Protein 5I4C (pdb70)

B-factor: mean 38.18, std 12.57, range [22.29, 84.99]

Nearest PDB structures (foldseek):
  5i4c-assembly1_A-2  TM=1.008E+00  e=3.300E-28  Escherichia coli K-12
  6eo3-assembly1_A  TM=9.761E-01  e=3.786E-23  Salmonella enterica subsp. enterica serovar Typhimurium
  6zii-assembly1_B  TM=9.649E-01  e=2.734E-23  Salmonella enterica subsp. enterica serovar Typhimurium
  5vxn-assembly1_A  TM=9.658E-01  e=7.747E-23  Escherichia coli K-12
  6eo2-assembly1_A  TM=9.611E-01  e=2.848E-22  Salmonella enterica subsp. enterica serovar Typhimurium

Radius of gyration: 13.22 Å; Cα contacts (8 Å, |Δi|>4): 230; chains: 1; bounding box: 35×35×28 Å

Secondary structure (DSSP, 8-state):
--EEEEEE-S-HHHHHHHHHHHTT-TTEEEEEEESSHHHHHHHGGGS--SEEEEES----TTT-SHHHHHHHHHHHSTT-EEEEEESS--HHHHHHHHTTT-SEEEEGGGHHHHHHHHHHHHHTT--B---

Foldseek 3Di:
DAAEEEEEAQDVVLVVLLVVLCVVPPRYHHFYYYQAVVVVVVCVVVTPHQEYEYEQDGHYPPQHGQPSNLVVCCVPVVRHAYEYAACDPPVVSCVSVVVSVHAEYDHSVCCSPCVVVQVVCVVVVHGYYPD

Sequence (131 aa):
NNMNVIIADDHPIVLFGIRKSLEQIEWVNVVGEFEDSTALINNLPKLDDAHVLITDLSMPGDKYGDGITLIKYIKRHFPSLSIIVLTMNNNPAILSAVLDLDIEGIVLKQGAPTDLPKALAALQKGKKFTPE

GO terms:
  GO:0044011 single-species biofilm formation on inanimate substrate (P, IMP)
  GO:0031346 positive regulation of cell projection organization (P, IMP)
  GO:0046677 response to antibiotic (P, IMP)
  GO:0042802 identi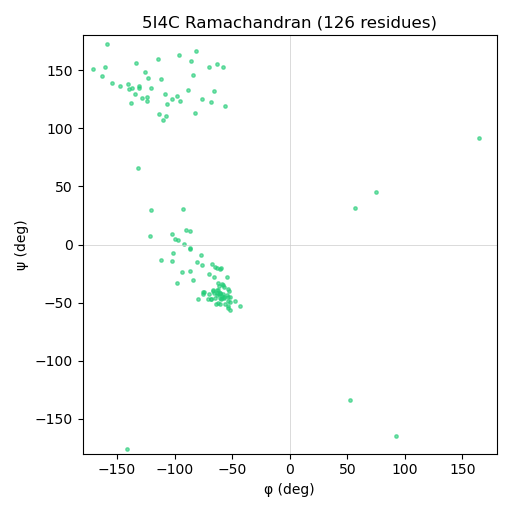cal protein binding (F, IPI)
  GO:0005515 protein binding (F, IPI)
  GO:0005829 cytosol (C, IDA)
  GO:0001216 DNA-binding transcription activator activity (F, IDA)
  GO:0001217 DNA-binding transcription repressor activity (F, IDA)
  GO:0006351 DNA-templated transcription (P, IEP)
  GO:0006351 DNA-templated transcription (P, IDA)
  GO:0006351 DNA-templated transcription (P, EXP)
  GO:0045892 negative regulation of DNA-templated transcription (P, IMP)
  GO:0045893 positive regulation of DNA-templated transcription (P, IMP)
  GO:0043470 regulation of carbohydrate catabolic process (P, IDA)
  GO:0045893 positive regulation of DNA-templated transcription (P, IDA)
  GO:1990451 cellular stress response to acidic pH (P, IDA)
  GO:1901913 regulation of capsule organization (P, IDA)
  GO:0006355 regulation of DNA-templated transcription (P, IDA)

InterPro domains:
  IPR000792 Transcription regulator LuxR, C-terminal [PF00196] (150-202)
  IPR000792 Transcription regulator LuxR, C-terminal [PR00038] (151-165)
  IPR000792 Transcription regulator LuxR, C-terminal [PR00038] (165-181)
  IPR000792 Transcription regulator LuxR, C-terminal [PR00038] (181-193)
  IPR000792 Transcription regulator LuxR, C-terminal [PS00622] (165-192)
  IPR000792 Transcription regulator LuxR, C-terminal [PS50043] (144-209)
  IPR000792 Transcription regulator LuxR, C-terminal [SM00421] (148-205)
  IPR000792 Transcription regulator LuxR, C-terminal [cd06170] (151-204)
  IPR001789 Signal transduction response regulator, receiver domain [PF00072] (6-120)
  IPR001789 Signal transduction response regulator, receiver domain [PS50110] (5-124)
  IPR001789 Signal transduction response regulator, receiver domain [SM00448] (4-120)
  IPR011006 CheY-like superfamily [SSF52172] (3-135)
  IPR016032 Signal transduction response regulator, C-terminal effector [SSF46894] (146-207)
  IPR030864 Transcriptional regulatory protein RcsB [MF_00981] (1-214)
  IPR030864 Transcriptional regulatory protein RcsB [NF008098] (1-216)
  IPR036388 Winged helix-like DNA-binding domain superfamily [G3DSA:1.10.10.10] (148-207)
  IPR039420 Transcriptional regulatory protein WalR-like [PTHR43214] (3-204)
  IPR058245 NreC/VraR/RcsB-like, phosphoacceptor receiver domain [cd17535] (6-122)

Solvent-accessible surface area: 6812 Å² total; per-residue (Å²): 147,84,15,29,0,0,0,0,0,47,101,84,138,22,4,103,23,2,70,93,16,1,105,154,25,159,50,7,65,47,50,12,63,24,81,48,0,33,39,0,9,77,42,8,93,150,48,118,20,88,3,0,0,0,9,27,82,4,74,14,154,145,38,16,65,15,65,84,0,0,122,56,0,49,176,80,42,96,108,14,26,0,0,1,2,12,124,74,64,56,113,72,84,28,59,46,1,70,115,48,88,1,40,1,0,1,58,16,130,24,1,62,93,37,0,35,120,0,0,40,13,22,75,149,71,132,112,48,82,24,208

Structure (mmCIF, N/CA/C/O backbone):
data_5I4C
#
_entry.id   5I4C
#
_cell.length_a   61.197
_cell.length_b   61.197
_cell.length_c   65.226
_cell.angle_alpha   90.00
_cell.angle_beta   90.00
_cell.angle_gamma   120.00
#
_symmetry.space_group_name_H-M   'P 32 2 1'
#
loop_
_entity.id
_entity.type
_entity.pdbx_description
1 polymer 'Transcriptional regulatory protein RcsB'
2 water water
#
loop_
_atom_site.group_PDB
_atom_site.id
_atom_site.type_symbol
_atom_site.label_atom_id
_atom_site.label_alt_id
_atom_site.label_comp_id
_atom_site.label_asym_id
_atom_site.label_entity_id
_atom_site.label_seq_id
_atom_site.pdbx_PDB_ins_code
_atom_site.Cartn_x
_atom_site.Cartn_y
_atom_site.Cartn_z
_atom_site.occupancy
_atom_site.B_iso_or_equiv
_atom_site.auth_seq_id
_atom_site.auth_comp_id
_atom_site.auth_asym_id
_atom_site.auth_atom_id
_atom_site.pdbx_PDB_model_num
ATOM 1 N N . ASN A 1 2 ? 2.129 12.300 23.567 1.00 65.61 2 ASN A N 1
ATOM 2 C CA . ASN A 1 2 ? 2.740 11.672 22.363 1.00 63.45 2 ASN A CA 1
ATOM 3 C C . ASN A 1 2 ? 2.564 12.543 21.081 1.00 61.22 2 ASN A C 1
ATOM 4 O O . ASN A 1 2 ? 3.535 12.846 20.398 1.00 58.84 2 ASN A O 1
ATOM 9 N N . ASN A 1 3 ? 1.329 12.922 20.758 1.00 56.44 3 ASN A N 1
ATOM 10 C CA . ASN A 1 3 ? 1.061 13.788 19.620 1.00 53.51 3 ASN A CA 1
ATOM 11 C C . ASN A 1 3 ? 1.635 15.203 19.777 1.00 47.02 3 ASN A C 1
ATOM 12 O O . ASN A 1 3 ? 1.455 15.852 20.801 1.00 47.21 3 ASN A O 1
ATOM 17 N N . MET A 1 4 ? 2.314 15.684 18.748 1.00 41.62 4 MET A N 1
ATOM 18 C CA . MET A 1 4 ? 2.864 17.015 18.776 1.00 37.91 4 MET A CA 1
ATOM 19 C C . MET A 1 4 ? 2.366 17.844 17.583 1.00 35.86 4 MET A C 1
ATOM 20 O O . MET A 1 4 ? 2.564 17.475 16.426 1.00 34.40 4 MET A O 1
ATOM 25 N N . ASN A 1 5 ? 1.744 18.997 17.876 1.00 33.54 5 ASN A N 1
ATOM 26 C CA . ASN A 1 5 ? 1.257 19.892 16.843 1.00 32.80 5 ASN A CA 1
ATOM 27 C C . ASN A 1 5 ? 2.288 20.949 16.664 1.00 29.71 5 ASN A C 1
ATOM 28 O O . ASN A 1 5 ? 2.728 21.575 17.677 1.00 28.48 5 ASN A O 1
ATOM 33 N N . VAL A 1 6 ? 2.690 21.143 15.414 1.00 27.94 6 VAL A N 1
ATOM 34 C CA . VAL A 1 6 ? 3.768 22.096 15.073 1.00 25.93 6 VAL A CA 1
ATOM 35 C C . VAL A 1 6 ? 3.300 23.087 14.035 1.00 24.29 6 VAL A C 1
ATOM 36 O O . VAL A 1 6 ? 2.454 22.791 13.198 1.00 25.59 6 VAL A O 1
ATOM 40 N N . ILE A 1 7 ? 3.837 24.311 14.108 1.00 24.39 7 ILE A N 1
ATOM 41 C CA . ILE A 1 7 ? 3.649 25.339 13.076 1.00 25.38 7 ILE A CA 1
ATOM 42 C C . ILE A 1 7 ? 5.005 25.513 12.436 1.00 26.08 7 ILE A C 1
ATOM 43 O O . ILE A 1 7 ? 6.025 25.467 13.148 1.00 24.62 7 ILE A O 1
ATOM 48 N N . ILE A 1 8 ? 5.035 25.724 11.140 1.00 25.62 8 ILE A N 1
ATOM 49 C CA . ILE A 1 8 ? 6.289 25.920 10.463 1.00 27.50 8 ILE A CA 1
ATOM 50 C C . ILE A 1 8 ? 6.249 27.280 9.798 1.00 26.61 8 ILE A C 1
ATOM 51 O O . ILE A 1 8 ? 5.228 27.650 9.170 1.00 25.23 8 ILE A O 1
ATOM 56 N N . ALA A 1 9 ? 7.330 28.041 9.939 1.00 24.60 9 ALA A N 1
ATOM 57 C CA . ALA A 1 9 ? 7.337 29.388 9.419 1.00 25.64 9 ALA A CA 1
ATOM 58 C C . ALA A 1 9 ? 8.653 29.705 8.735 1.00 25.81 9 ALA A C 1
ATOM 59 O O . ALA A 1 9 ? 9.742 29.515 9.308 1.00 24.92 9 ALA A O 1
ATOM 61 N N . ASP A 1 10 ? 8.545 30.072 7.460 1.00 25.79 10 ASP A N 1
ATOM 62 C CA . ASP A 1 10 ? 9.715 30.426 6.632 1.00 28.36 10 ASP A CA 1
ATOM 63 C C . ASP A 1 10 ? 9.217 31.171 5.434 1.00 27.56 10 ASP A C 1
ATOM 64 O O . ASP A 1 10 ? 8.156 30.826 4.906 1.00 26.35 10 ASP A O 1
ATOM 69 N N . ASP A 1 11 ? 9.970 32.132 4.957 1.00 29.37 11 ASP A N 1
ATOM 70 C CA . ASP A 1 11 ? 9.444 32.872 3.784 1.00 32.74 11 ASP A CA 1
ATOM 71 C C . ASP A 1 11 ? 9.796 32.203 2.457 1.00 32.49 11 ASP A C 1
ATOM 72 O O . ASP A 1 11 ? 9.615 32.818 1.440 1.00 34.57 11 ASP A O 1
ATOM 77 N N . HIS A 1 12 ? 10.308 30.959 2.474 1.00 30.26 12 HIS A N 1
ATOM 78 C CA . HIS A 1 12 ? 10.622 30.246 1.246 1.00 31.63 12 HIS A CA 1
ATOM 79 C C . HIS A 1 12 ? 9.686 29.056 1.116 1.00 27.30 12 HIS A C 1
ATOM 80 O O . HIS A 1 12 ? 9.769 28.148 1.934 1.00 25.46 12 HIS A O 1
ATOM 87 N N . PRO A 1 13 ? 8.774 29.067 0.123 1.00 25.83 13 PRO A N 1
ATOM 88 C CA . PRO A 1 13 ? 7.800 27.995 0.017 1.00 26.54 13 PRO A CA 1
ATOM 89 C C . PRO A 1 13 ? 8.471 26.632 -0.104 1.00 26.79 13 PRO A C 1
ATOM 90 O O . PRO A 1 13 ? 7.999 25.691 0.471 1.00 26.61 13 PRO A O 1
ATOM 94 N N . ILE A 1 14 ? 9.603 26.518 -0.806 1.00 27.05 14 ILE A N 1
ATOM 95 C CA . ILE A 1 14 ? 10.244 25.200 -0.888 1.00 26.41 14 ILE A CA 1
ATOM 96 C C . ILE A 1 14 ? 10.777 24.681 0.446 1.00 24.99 14 ILE A C 1
ATOM 97 O O . ILE A 1 14 ? 10.920 23.494 0.579 1.00 24.08 14 ILE A O 1
ATOM 102 N N . VAL A 1 15 ? 11.153 25.556 1.369 1.00 23.91 15 VAL A N 1
ATOM 103 C CA . VAL A 1 15 ? 11.545 25.127 2.701 1.00 24.48 15 VAL A CA 1
ATOM 104 C C . VAL A 1 15 ? 10.354 24.498 3.420 1.00 24.60 15 VAL A C 1
ATOM 105 O O . VAL A 1 15 ? 10.456 23.397 4.024 1.00 23.60 15 VAL A O 1
ATOM 109 N N . LEU A 1 16 ? 9.221 25.173 3.334 1.00 25.31 16 LEU A N 1
ATOM 110 C CA . LEU A 1 16 ? 7.999 24.650 3.942 1.00 26.33 16 LEU A CA 1
ATOM 111 C C . LEU A 1 16 ? 7.579 23.294 3.334 1.00 26.48 16 LEU A C 1
ATOM 112 O O . LEU A 1 16 ? 7.195 22.393 4.064 1.00 25.75 16 LEU A O 1
ATOM 117 N N . PHE A 1 17 ? 7.667 23.166 2.020 1.00 24.23 17 PHE A N 1
ATOM 118 C CA . PHE A 1 17 ? 7.383 21.906 1.324 1.00 24.08 17 PHE A CA 1
ATOM 119 C C . PHE A 1 17 ? 8.247 20.770 1.854 1.00 24.50 17 PHE A C 1
ATOM 120 O O . PHE A 1 17 ? 7.720 19.691 2.178 1.00 24.52 17 PHE A O 1
ATOM 128 N N . GLY A 1 18 ? 9.573 20.981 1.913 1.00 24.57 18 GLY A N 1
ATOM 129 C CA . GLY A 1 18 ? 10.529 19.923 2.355 1.00 25.81 18 GLY A CA 1
ATOM 130 C C . GLY A 1 18 ? 10.241 1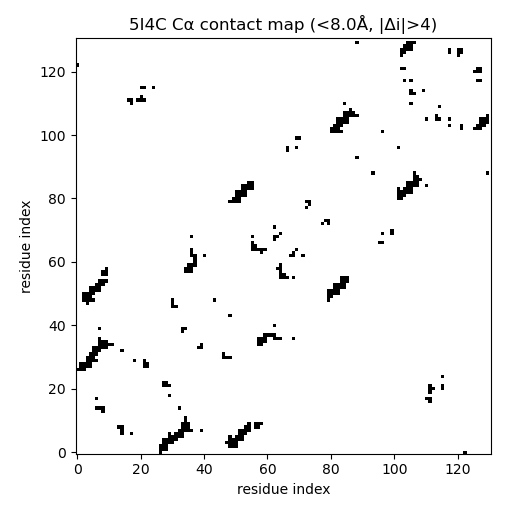9.482 3.778 1.00 24.94 18 GLY A C 1
ATOM 131 O O . GLY A 1 18 ? 10.168 18.300 4.072 1.00 25.72 18 GLY A O 1
ATOM 132 N N . ILE A 1 19 ? 10.039 20.475 4.651 1.00 23.91 19 ILE A N 1
ATOM 133 C CA . ILE A 1 19 ? 9.694 20.219 6.024 1.00 25.51 19 ILE A CA 1
ATOM 134 C C . ILE A 1 19 ? 8.373 19.431 6.129 1.00 26.53 19 ILE A C 1
ATOM 135 O O . ILE A 1 19 ? 8.308 18.427 6.824 1.00 27.26 19 ILE A O 1
ATOM 140 N N . ARG A 1 20 ? 7.350 19.842 5.402 1.00 27.30 20 ARG A N 1
ATOM 141 C CA . ARG A 1 20 ? 6.059 19.107 5.463 1.00 30.70 20 ARG A CA 1
ATOM 142 C C . ARG A 1 20 ? 6.231 17.629 4.993 1.00 30.35 20 ARG A C 1
ATOM 143 O O . ARG A 1 20 ? 5.679 16.721 5.625 1.00 30.28 20 ARG A O 1
ATOM 151 N N . LYS A 1 21 ? 7.001 17.406 3.927 1.00 29.44 21 LYS A N 1
ATOM 152 C CA . LYS A 1 21 ? 7.257 16.105 3.397 1.00 32.90 21 LYS A CA 1
ATOM 153 C C . LYS A 1 21 ? 7.980 15.239 4.409 1.00 32.46 21 LYS A C 1
ATOM 154 O O . LYS A 1 21 ? 7.651 14.089 4.603 1.00 34.92 21 LYS A O 1
ATOM 160 N N . SER A 1 22 ? 8.904 15.811 5.137 1.00 29.99 22 SER A N 1
ATOM 161 C CA . SER A 1 22 ? 9.622 15.068 6.130 1.00 32.03 22 SER A CA 1
ATOM 162 C C . SER A 1 22 ? 8.697 14.729 7.333 1.00 32.58 22 SER A C 1
ATOM 163 O O . SER A 1 22 ? 8.642 13.581 7.837 1.00 32.67 22 SER A O 1
ATOM 166 N N . LEU A 1 23 ? 7.970 15.713 7.799 1.00 29.43 23 LEU A N 1
ATOM 167 C CA . LEU A 1 23 ? 7.131 15.516 8.958 1.00 30.56 23 LEU A CA 1
ATOM 168 C C . LEU A 1 23 ? 5.916 14.611 8.693 1.00 33.51 23 LEU A C 1
ATOM 169 O O . LEU A 1 23 ? 5.403 13.929 9.607 1.00 31.41 23 LEU A O 1
ATOM 174 N N . GLU A 1 24 ? 5.495 14.570 7.436 1.00 35.76 24 GLU A N 1
ATOM 175 C CA . GLU A 1 24 ? 4.433 13.619 7.032 1.00 40.23 24 GLU A CA 1
ATOM 176 C C . GLU A 1 24 ? 4.878 12.189 7.205 1.00 38.92 24 GLU A C 1
ATOM 177 O O . GLU A 1 24 ? 4.028 11.332 7.230 1.00 40.75 24 GLU A O 1
ATOM 183 N N . GLN A 1 25 ? 6.173 11.915 7.269 1.00 40.82 25 GLN A N 1
ATOM 184 C CA . GLN A 1 25 ? 6.642 10.575 7.625 1.00 44.45 25 GLN A CA 1
A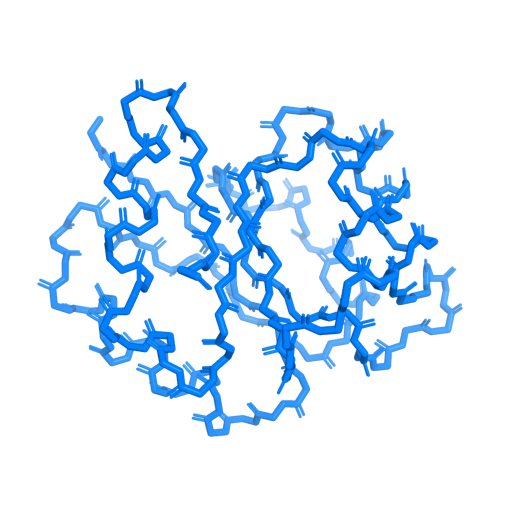TOM 185 C C . GLN A 1 25 ? 6.565 10.237 9.142 1.00 43.09 25 GLN A C 1
ATOM 186 O O . GLN A 1 25 ? 6.695 9.100 9.509 1.00 42.88 25 GLN A O 1
ATOM 192 N N . ILE A 1 26 ? 6.265 11.199 10.010 1.00 41.75 26 ILE A N 1
ATOM 193 C CA . ILE A 1 26 ? 6.275 11.010 11.453 1.00 41.58 26 ILE A CA 1
ATOM 194 C C . ILE A 1 26 ? 4.874 11.044 11.974 1.00 42.55 26 ILE A C 1
ATOM 195 O O . ILE A 1 26 ? 4.221 12.087 11.997 1.00 38.21 26 ILE A O 1
ATOM 200 N N . GLU A 1 27 ? 4.414 9.856 12.350 1.00 44.00 27 GLU A N 1
ATOM 201 C CA . GLU A 1 27 ? 3.039 9.596 12.759 1.00 47.60 27 GLU A CA 1
ATOM 202 C C . GLU A 1 27 ? 2.624 10.572 13.857 1.00 44.38 27 GLU A C 1
ATOM 203 O O . GLU A 1 27 ? 1.549 11.094 13.802 1.00 45.05 27 GLU A O 1
ATOM 209 N N . TRP A 1 28 ? 3.488 10.874 14.804 1.00 41.48 28 TRP A N 1
ATOM 210 C CA . TRP A 1 28 ? 3.052 11.584 15.991 1.00 41.98 28 TRP A CA 1
ATOM 211 C C . TRP A 1 28 ? 3.183 13.109 15.862 1.00 38.30 28 TRP A C 1
ATOM 212 O O . TRP A 1 28 ? 2.849 13.816 16.789 1.00 38.91 28 TRP A O 1
ATOM 223 N N . VAL A 1 29 ? 3.643 13.582 14.721 1.00 36.21 29 VAL A N 1
ATOM 224 C CA . VAL A 1 29 ? 3.799 15.026 14.442 1.00 35.98 29 VAL A CA 1
ATOM 225 C C . VAL A 1 29 ? 2.744 15.437 13.455 1.00 34.77 29 VAL A C 1
ATOM 226 O O . VAL A 1 29 ? 2.637 14.828 12.419 1.00 35.94 29 VAL A O 1
ATOM 230 N N . ASN A 1 30 ? 2.009 16.506 13.777 1.00 34.31 30 ASN A N 1
ATOM 231 C CA . ASN A 1 30 ? 1.010 17.093 12.904 1.00 35.39 30 ASN A CA 1
ATOM 232 C C . ASN A 1 30 ? 1.355 18.542 12.708 1.00 31.72 30 ASN A C 1
ATOM 233 O O . ASN A 1 30 ? 1.534 19.290 13.683 1.00 30.60 30 ASN A O 1
ATOM 238 N N . VAL A 1 31 ? 1.446 18.921 11.449 1.00 30.78 31 VAL A N 1
ATOM 239 C CA . VAL A 1 31 ? 1.584 20.297 11.033 1.00 30.75 31 VAL A CA 1
ATOM 240 C C . VAL A 1 31 ? 0.218 20.931 11.020 1.00 30.41 31 VAL A C 1
ATOM 241 O O . VAL A 1 31 ? -0.621 20.551 10.214 1.00 32.04 31 VAL A O 1
ATOM 245 N N . VAL A 1 32 ? 0.013 21.885 11.922 1.00 29.52 32 VAL A N 1
ATOM 246 C CA . VAL A 1 32 ? -1.230 22.600 12.099 1.00 30.79 32 VAL A CA 1
ATOM 247 C C . VAL A 1 32 ? -1.173 24.001 11.440 1.00 31.47 32 VAL A C 1
ATOM 248 O O . VAL A 1 32 ? -2.198 24.689 11.348 1.00 32.43 32 VAL A O 1
ATOM 252 N N . GLY A 1 33 ? -0.017 24.439 10.957 1.00 29.86 33 GLY A N 1
ATOM 253 C CA . GLY A 1 33 ? 0.028 25.717 10.236 1.00 27.72 33 GLY A CA 1
ATOM 254 C C . GLY A 1 33 ? 1.340 25.963 9.580 1.00 26.66 33 GLY A C 1
ATOM 255 O O . GLY A 1 33 ? 2.374 25.465 10.061 1.00 24.63 33 GLY A O 1
ATOM 256 N N . GLU A 1 34 ? 1.289 26.712 8.481 1.00 25.72 34 GLU A N 1
ATOM 257 C CA . GLU A 1 34 ? 2.469 27.189 7.812 1.00 28.59 34 GLU A CA 1
ATOM 258 C C . GLU A 1 34 ? 2.311 28.684 7.545 1.00 27.27 34 GLU A C 1
ATOM 259 O O . GLU A 1 34 ? 1.282 29.067 6.985 1.00 27.62 34 GLU A O 1
ATOM 265 N N . PHE A 1 35 ? 3.349 29.465 7.817 1.00 24.54 35 PHE A N 1
ATOM 266 C CA . PHE A 1 35 ? 3.368 30.885 7.566 1.00 26.21 35 PHE A CA 1
ATOM 267 C C . PHE A 1 35 ? 4.639 31.358 6.889 1.00 27.85 35 PHE A C 1
ATOM 268 O O . PHE A 1 35 ? 5.679 30.698 6.982 1.00 28.26 35 PHE A O 1
ATOM 276 N N . GLU A 1 36 ? 4.548 32.488 6.211 1.00 27.36 36 GLU A N 1
ATOM 277 C CA . GLU A 1 36 ? 5.655 33.142 5.549 1.00 29.35 36 GLU A CA 1
ATOM 278 C C . GLU A 1 36 ? 5.941 34.547 6.006 1.00 28.79 36 GLU A C 1
ATOM 279 O O . GLU A 1 36 ? 6.731 35.261 5.374 1.00 28.97 36 GLU A O 1
ATOM 285 N N . ASP A 1 37 ? 5.262 34.995 7.058 1.00 27.92 37 ASP A N 1
ATOM 286 C CA . ASP A 1 37 ? 5.300 36.389 7.504 1.00 28.55 37 ASP A CA 1
ATOM 287 C C . ASP A 1 37 ? 4.974 36.302 8.975 1.00 27.36 37 ASP A C 1
ATOM 288 O O . ASP A 1 37 ? 4.093 35.533 9.356 1.00 27.41 37 ASP A O 1
ATOM 293 N N . SER A 1 38 ? 5.650 37.064 9.815 1.00 25.30 38 SER A N 1
ATOM 294 C CA . SER A 1 38 ? 5.389 36.916 11.232 1.00 26.23 38 SER A CA 1
ATOM 295 C C . SER A 1 38 ? 4.073 37.577 11.654 1.00 26.60 38 SER A C 1
ATOM 296 O O . SER A 1 38 ? 3.568 37.274 12.730 1.00 25.26 38 SER A O 1
ATOM 299 N N . THR A 1 39 ? 3.492 38.489 10.841 1.00 26.39 39 THR A N 1
ATOM 300 C CA . THR A 1 39 ? 2.206 39.025 11.196 1.00 28.87 39 THR A CA 1
ATOM 301 C C . THR A 1 39 ? 1.084 37.981 11.099 1.00 28.35 39 THR A C 1
ATOM 302 O O . THR A 1 39 ? 0.224 37.877 11.979 1.00 26.95 39 THR A O 1
ATOM 306 N N . ALA A 1 40 ? 1.078 37.252 9.991 1.00 28.40 40 ALA A N 1
ATOM 307 C CA . ALA A 1 40 ? 0.185 36.140 9.800 1.00 27.18 40 ALA A CA 1
ATOM 308 C C . ALA A 1 40 ? 0.397 35.088 10.881 1.00 26.36 40 ALA A C 1
ATOM 309 O O . ALA A 1 40 ? -0.551 34.606 11.471 1.00 26.99 40 ALA A O 1
ATOM 311 N N . LEU A 1 41 ? 1.636 34.751 11.169 1.00 25.16 41 LEU A N 1
ATOM 312 C CA . LEU A 1 41 ? 1.939 33.867 12.267 1.00 24.57 41 LEU A CA 1
ATOM 313 C C . LEU A 1 41 ? 1.316 34.255 13.625 1.00 25.39 41 LEU A C 1
ATOM 314 O O . LEU A 1 41 ? 0.609 33.446 14.276 1.00 24.17 41 LEU A O 1
ATOM 319 N N . ILE A 1 42 ? 1.622 35.459 14.048 1.00 25.32 42 ILE A N 1
ATOM 320 C CA . ILE A 1 42 ? 1.223 35.957 15.345 1.00 27.18 42 ILE A CA 1
ATOM 321 C C . ILE A 1 42 ? -0.282 36.118 15.396 1.00 28.07 42 ILE A C 1
ATOM 322 O O . ILE A 1 42 ? -0.891 35.792 16.397 1.00 26.40 42 ILE A O 1
ATOM 327 N N . ASN A 1 43 ? -0.878 36.576 14.298 1.00 29.22 43 ASN A N 1
ATOM 328 C CA . ASN A 1 43 ? -2.331 36.707 14.223 1.00 32.02 43 ASN A CA 1
ATOM 329 C C . ASN A 1 43 ? -3.080 35.434 14.367 1.00 30.29 43 ASN A C 1
ATOM 330 O O . ASN A 1 43 ? -4.133 35.434 14.967 1.00 30.28 43 ASN A O 1
ATOM 335 N N . ASN A 1 44 ? -2.533 34.347 13.852 1.00 28.29 44 ASN A N 1
ATOM 336 C CA . ASN A 1 44 ? -3.245 33.077 13.867 1.00 28.45 44 ASN A CA 1
ATOM 337 C C . ASN A 1 44 ? -2.776 32.111 14.936 1.00 28.73 44 ASN A C 1
ATOM 338 O O . ASN A 1 44 ? -3.495 31.211 15.260 1.00 29.14 44 ASN A O 1
ATOM 343 N N . LEU A 1 45 ? -1.633 32.348 15.536 1.00 27.96 45 LEU A N 1
ATOM 344 C CA . LEU A 1 45 ? -1.146 31.536 16.652 1.00 30.31 45 LEU A CA 1
ATOM 345 C C . LEU A 1 45 ? -2.194 31.168 17.724 1.00 30.41 45 LEU A C 1
ATOM 346 O O . LEU A 1 45 ? -2.324 30.013 18.040 1.00 32.02 45 LEU A O 1
ATOM 351 N N . PRO A 1 46 ? -2.916 32.138 18.278 1.00 30.81 46 PRO A N 1
ATOM 352 C CA . PRO A 1 46 ? -3.901 31.767 19.318 1.00 32.08 46 PRO A CA 1
ATOM 353 C C . PRO A 1 46 ? -4.965 30.788 18.822 1.00 32.00 46 PRO A C 1
ATOM 354 O O . PRO A 1 46 ? -5.597 30.083 19.630 1.00 31.31 46 PRO A O 1
ATOM 358 N N . LYS A 1 47 ? -5.157 30.715 17.503 1.00 32.56 47 LYS A N 1
ATOM 359 C CA . LYS A 1 47 ? -6.252 29.898 16.911 1.00 33.15 47 LYS A CA 1
ATOM 360 C C . LYS A 1 47 ? -5.913 28.399 16.645 1.00 35.04 47 LYS A C 1
ATOM 361 O O . LYS A 1 47 ? -6.766 27.607 16.199 1.00 35.71 47 LYS A O 1
ATOM 367 N N . LEU A 1 48 ? -4.674 28.024 16.887 1.00 33.57 48 LEU A N 1
ATOM 368 C CA . LEU A 1 48 ? -4.132 26.724 16.461 1.00 33.66 48 LEU A CA 1
ATOM 369 C C . LEU A 1 48 ? -3.579 26.161 17.760 1.00 35.27 48 LEU A C 1
ATOM 370 O O . LEU A 1 48 ? -2.933 26.883 18.495 1.00 39.28 48 LEU A O 1
ATOM 375 N N A ASP A 1 49 ? -3.794 24.907 18.052 0.50 35.94 49 ASP A N 1
ATOM 376 N N B ASP A 1 49 ? -3.846 24.898 18.043 0.50 36.75 49 ASP A N 1
ATOM 377 C CA A ASP A 1 49 ? -3.384 24.383 19.356 0.50 35.42 49 ASP A CA 1
ATOM 378 C CA B ASP A 1 49 ? -3.340 24.222 19.254 0.50 36.62 49 ASP A CA 1
ATOM 379 C C A ASP A 1 49 ? -1.929 23.823 19.229 0.50 33.68 49 ASP A C 1
ATOM 380 C C B ASP A 1 49 ? -1.923 23.774 18.923 0.50 34.39 49 ASP A C 1
ATOM 381 O O A ASP A 1 49 ? -1.678 22.651 19.473 0.50 34.42 49 ASP A O 1
ATOM 382 O O B ASP A 1 49 ? -1.702 22.625 18.611 0.50 34.72 49 ASP A O 1
ATOM 391 N N . ALA A 1 50 ? -0.995 24.711 18.870 1.00 31.69 50 ALA A N 1
ATOM 392 C CA . ALA A 1 50 ? 0.382 24.393 18.544 1.00 32.60 50 ALA A CA 1
ATOM 393 C C . ALA A 1 50 ? 1.206 24.114 19.796 1.00 31.86 50 ALA A C 1
ATOM 394 O O . ALA A 1 50 ? 1.056 24.816 20.798 1.00 31.40 50 ALA A O 1
ATOM 396 N N . HIS A 1 51 ? 2.091 23.138 19.723 1.00 30.43 51 HIS A N 1
ATOM 397 C CA . HIS A 1 51 ? 3.055 22.849 20.805 1.00 31.73 51 HIS A CA 1
ATOM 398 C C . HIS A 1 51 ? 4.448 23.443 20.571 1.00 28.68 51 HIS A C 1
ATOM 399 O O . HIS A 1 51 ? 5.154 23.850 21.490 1.00 28.41 51 HIS A O 1
ATOM 406 N N . VAL A 1 52 ? 4.840 23.512 19.311 1.00 26.55 52 VAL A N 1
ATOM 407 C CA . VAL A 1 52 ? 6.166 23.880 18.906 1.00 26.74 52 VAL A CA 1
ATOM 408 C C . VAL A 1 52 ? 6.025 24.788 17.688 1.00 24.46 52 VAL A C 1
ATOM 409 O O . VAL A 1 52 ? 5.250 24.491 16.783 1.00 23.87 52 VAL A O 1
ATOM 413 N N . LEU A 1 53 ? 6.751 25.859 17.725 1.00 22.58 53 LEU A N 1
ATOM 414 C CA . LEU A 1 53 ? 6.966 26.686 16.550 1.00 23.23 53 LEU A CA 1
ATOM 415 C C . LEU A 1 53 ? 8.347 26.429 15.963 1.00 23.00 53 LEU A C 1
ATOM 416 O O . LEU A 1 53 ? 9.343 26.578 16.679 1.00 25.89 53 LEU A O 1
ATOM 421 N N . ILE A 1 54 ? 8.382 26.083 14.675 1.00 22.29 54 ILE A N 1
ATOM 422 C CA . ILE A 1 54 ? 9.608 25.888 13.915 1.00 22.68 54 ILE A CA 1
ATOM 423 C C . ILE A 1 54 ? 9.750 27.067 12.946 1.00 24.17 54 ILE A C 1
ATOM 424 O O . ILE A 1 54 ? 8.988 27.176 11.988 1.00 24.34 54 ILE A O 1
ATOM 429 N N . THR A 1 55 ? 10.715 27.916 13.194 1.00 23.31 55 THR A N 1
ATOM 430 C CA . THR A 1 55 ? 10.712 29.183 12.539 1.00 25.31 55 THR A CA 1
ATOM 431 C C . THR A 1 55 ? 12.101 29.676 12.075 1.00 25.13 55 THR A C 1
ATOM 432 O O . THR A 1 55 ? 13.117 29.538 12.766 1.00 25.13 55 THR A O 1
ATOM 436 N N . ASP A 1 56 ? 12.121 30.233 10.877 1.00 24.83 56 ASP A N 1
ATOM 437 C CA . ASP A 1 56 ? 13.232 31.047 10.390 1.00 28.47 56 ASP A CA 1
ATOM 438 C C . ASP A 1 56 ? 13.261 32.406 11.158 1.00 28.69 56 ASP A C 1
ATOM 439 O O . ASP A 1 56 ? 12.231 32.849 11.663 1.00 27.16 56 ASP A O 1
ATOM 444 N N . LEU A 1 57 ? 14.420 33.019 11.281 1.00 30.46 57 LEU A N 1
ATOM 445 C CA . LEU A 1 57 ? 14.526 34.327 11.924 1.00 31.28 57 LEU A CA 1
ATOM 446 C C . LEU A 1 57 ? 14.551 35.534 10.978 1.00 32.70 57 LEU A C 1
ATOM 447 O O . LEU A 1 57 ? 14.678 36.650 11.463 1.00 30.18 57 LEU A O 1
ATOM 452 N N . SER A 1 58 ? 14.400 35.321 9.667 1.00 32.45 58 SER A N 1
ATOM 453 C CA . SER A 1 58 ? 14.490 36.382 8.681 1.00 36.62 58 SER A CA 1
ATOM 454 C C . SER A 1 58 ? 13.269 36.645 7.783 1.00 39.16 58 SER A C 1
ATOM 455 O O . SER A 1 58 ? 13.423 37.169 6.672 1.00 44.86 58 SER A O 1
ATOM 458 N N . MET A 1 59 ? 12.084 36.390 8.252 1.00 35.77 59 MET A N 1
ATOM 459 C CA . MET A 1 59 ? 10.882 36.533 7.430 1.00 34.68 59 MET A CA 1
ATOM 460 C C . MET A 1 59 ? 10.374 37.919 7.458 1.00 33.89 59 MET A C 1
ATOM 461 O O . MET A 1 59 ? 10.594 38.622 8.438 1.00 29.30 59 MET A O 1
ATOM 466 N N . PRO A 1 60 ? 9.591 38.311 6.446 1.00 34.11 60 PRO A N 1
ATOM 467 C CA . PRO A 1 60 ? 8.886 39.631 6.552 1.00 33.84 60 PRO A CA 1
ATOM 468 C C . PRO A 1 60 ? 7.989 39.671 7.790 1.00 30.49 60 PRO A C 1
ATOM 469 O O . PRO A 1 60 ? 7.560 38.611 8.261 1.00 29.75 60 PRO A O 1
ATOM 473 N N . GLY A 1 61 ? 7.764 40.866 8.307 1.00 30.93 61 GLY A N 1
ATOM 474 C CA . GLY A 1 61 ? 6.875 41.104 9.443 1.00 31.55 61 GLY A CA 1
ATOM 475 C C . GLY A 1 61 ? 7.150 42.490 10.018 1.00 33.73 61 GLY A C 1
ATOM 476 O O . GLY A 1 61 ? 8.006 42.619 10.857 1.00 34.38 61 GLY A O 1
ATOM 477 N N . ASP A 1 62 ? 6.410 43.503 9.533 1.00 36.56 62 ASP A N 1
ATOM 478 C CA . ASP A 1 62 ? 6.532 44.912 9.946 1.00 39.65 62 ASP A CA 1
ATOM 479 C C . ASP A 1 62 ? 6.055 45.091 11.384 1.00 37.63 62 ASP A C 1
ATOM 480 O O . ASP A 1 62 ? 6.751 45.645 12.189 1.00 42.74 62 ASP A O 1
ATOM 485 N N . LYS A 1 63 ? 4.908 44.522 11.720 1.00 37.16 63 LYS A N 1
ATOM 486 C CA . LYS A 1 63 ? 4.294 44.689 13.022 1.00 39.58 63 LYS A CA 1
ATOM 487 C C . LYS A 1 63 ? 5.074 44.126 14.186 1.00 36.18 63 LYS A C 1
ATOM 488 O O . LYS A 1 63 ? 5.241 44.785 15.185 1.00 36.64 63 LYS A O 1
ATOM 494 N N . TYR A 1 64 ? 5.483 42.885 14.090 1.00 30.58 64 TYR A N 1
ATOM 495 C CA . TYR A 1 64 ? 6.104 42.203 15.202 1.00 31.53 64 TYR A CA 1
ATOM 496 C C . TYR A 1 64 ? 7.599 41.887 15.016 1.00 33.92 64 TYR A C 1
ATOM 497 O O . TYR A 1 64 ? 8.272 41.514 15.970 1.00 36.05 64 TYR A O 1
ATOM 506 N N . GLY A 1 65 ? 8.102 42.012 13.782 1.00 32.11 65 GLY A N 1
ATOM 507 C CA . GLY A 1 65 ? 9.496 41.868 13.506 1.00 31.44 65 GLY A CA 1
ATOM 508 C C . GLY A 1 65 ? 9.993 40.499 13.112 1.00 28.71 65 GLY A C 1
ATOM 509 O O . GLY A 1 65 ? 9.197 39.591 12.829 1.00 28.38 65 GLY A O 1
ATOM 510 N N . ASP A 1 66 ? 11.311 40.344 13.175 1.00 28.87 66 ASP A N 1
ATOM 511 C CA . ASP A 1 66 ? 12.004 39.074 12.912 1.00 30.03 66 ASP A CA 1
ATOM 512 C C . ASP A 1 66 ? 13.126 39.006 13.933 1.00 30.97 66 ASP A C 1
ATOM 513 O O . ASP A 1 66 ? 13.165 39.868 14.830 1.00 30.17 66 ASP A O 1
ATOM 518 N N . GLY A 1 67 ? 13.964 37.970 13.842 1.00 31.11 67 GLY A N 1
ATOM 519 C CA . GLY A 1 67 ? 15.050 37.732 14.712 1.00 33.45 67 GLY A CA 1
ATOM 520 C C . GLY A 1 67 ? 14.713 37.733 16.198 1.00 32.94 67 GLY A C 1
ATOM 521 O O . GLY A 1 67 ? 13.737 37.161 16.628 1.00 31.56 67 GLY A O 1
ATOM 522 N N . ILE A 1 68 ? 15.543 38.439 16.952 1.00 35.11 68 ILE A N 1
ATOM 523 C CA . ILE A 1 68 ? 15.447 38.530 18.394 1.00 37.92 68 ILE A CA 1
ATOM 524 C C . ILE A 1 68 ? 14.145 39.202 18.833 1.00 34.36 68 ILE A C 1
ATOM 525 O O . ILE A 1 68 ? 13.463 38.776 19.740 1.00 35.30 68 ILE A O 1
ATOM 530 N N . THR A 1 69 ? 13.807 40.258 18.153 1.00 33.19 69 THR A N 1
ATOM 531 C CA . THR A 1 69 ? 12.562 40.984 18.409 1.00 32.77 69 THR A CA 1
ATOM 532 C C . THR A 1 69 ? 11.349 40.105 18.340 1.00 30.58 69 THR A C 1
ATOM 533 O O . THR A 1 69 ? 10.556 40.079 19.237 1.00 29.33 69 THR A O 1
ATOM 537 N N . LEU A 1 70 ? 11.301 39.244 17.336 1.00 29.67 70 LEU A N 1
ATOM 538 C CA . LEU A 1 70 ? 10.185 38.321 17.193 1.00 26.81 70 LEU A CA 1
ATOM 539 C C . LEU A 1 70 ? 10.241 37.272 18.280 1.00 27.58 70 LEU A C 1
ATOM 540 O O . LEU A 1 70 ? 9.220 36.975 18.886 1.00 27.04 70 LEU A O 1
ATOM 545 N N . ILE A 1 71 ? 11.406 36.747 18.566 1.00 27.59 71 ILE A N 1
ATOM 546 C CA . ILE A 1 71 ? 11.480 35.791 19.677 1.00 30.47 71 ILE A CA 1
ATOM 547 C C . ILE A 1 71 ? 10.998 36.329 21.001 1.00 30.16 71 ILE A C 1
ATOM 548 O O . ILE A 1 71 ? 10.258 35.649 21.730 1.00 29.87 71 ILE A O 1
ATOM 553 N N . LYS A 1 72 ? 11.421 37.519 21.320 1.00 32.54 72 LYS A N 1
ATOM 554 C CA . LYS A 1 72 ? 10.982 38.215 22.545 1.00 32.91 72 LYS A CA 1
ATOM 555 C C . LYS A 1 72 ? 9.483 38.402 22.584 1.00 30.44 72 LYS A C 1
ATOM 556 O O . LYS A 1 72 ? 8.846 38.194 23.597 1.00 30.74 72 LYS A O 1
ATOM 562 N N . TYR A 1 73 ? 8.915 38.812 21.483 1.00 29.51 73 TYR A N 1
ATOM 563 C CA . TYR A 1 73 ? 7.468 38.883 21.350 1.00 28.76 73 TYR A CA 1
ATOM 564 C C . TYR A 1 73 ? 6.787 37.534 21.688 1.00 27.18 73 TYR A C 1
ATOM 565 O O . TYR A 1 73 ? 5.881 37.476 22.544 1.00 25.18 73 TYR A O 1
ATOM 574 N N . ILE A 1 74 ? 7.233 36.465 21.055 1.00 26.20 74 ILE A N 1
ATOM 575 C CA . ILE A 1 74 ? 6.618 35.118 21.256 1.00 26.28 74 ILE A CA 1
ATOM 576 C C . ILE A 1 74 ? 6.820 34.608 22.685 1.00 27.52 74 ILE A C 1
ATOM 577 O O . ILE A 1 74 ? 5.877 34.033 23.294 1.00 26.77 74 ILE A O 1
ATOM 582 N N . LYS A 1 75 ? 8.016 34.800 23.247 1.00 27.42 75 LYS A N 1
ATOM 583 C CA . LYS A 1 75 ? 8.253 34.339 24.613 1.00 31.20 75 LYS A CA 1
ATOM 584 C C . LYS A 1 75 ? 7.367 35.009 25.598 1.00 29.84 75 LYS A C 1
ATOM 585 O O . LYS A 1 75 ? 6.965 34.398 26.555 1.00 29.31 75 LYS A O 1
ATOM 591 N N . ARG A 1 76 ? 7.047 36.261 25.341 1.00 30.67 76 ARG A N 1
ATOM 592 C CA . ARG A 1 76 ? 6.202 37.030 26.255 1.00 32.94 76 ARG A CA 1
ATOM 593 C C . ARG A 1 76 ? 4.748 36.698 26.077 1.00 30.80 76 ARG A C 1
ATOM 594 O O . ARG A 1 76 ? 4.015 36.529 27.047 1.00 30.56 76 ARG A O 1
ATOM 602 N N . HIS A 1 77 ? 4.293 36.661 24.826 1.00 28.40 77 HIS A N 1
ATOM 603 C CA . HIS A 1 77 ? 2.860 36.468 24.567 1.00 28.71 77 HIS A CA 1
ATOM 604 C C . HIS A 1 77 ? 2.400 34.994 24.507 1.00 28.04 77 HIS A C 1
ATOM 605 O O . HIS A 1 77 ? 1.232 34.725 24.705 1.00 28.24 77 HIS A O 1
ATOM 612 N N . PHE A 1 78 ? 3.288 34.065 24.232 1.00 26.67 78 PHE A N 1
ATOM 613 C CA . PHE A 1 78 ? 3.008 32.608 24.148 1.00 27.81 78 PHE A CA 1
ATOM 614 C C . PHE A 1 78 ? 4.090 31.898 24.985 1.00 28.40 78 PHE A C 1
ATOM 615 O O . PHE A 1 78 ? 4.970 31.170 24.467 1.00 27.59 78 PHE A O 1
ATOM 623 N N . PRO A 1 79 ? 4.069 32.124 26.289 1.00 29.70 79 PRO A N 1
ATOM 624 C CA . PRO A 1 79 ? 5.268 31.671 27.048 1.00 32.19 79 PRO A CA 1
ATOM 625 C C . PRO A 1 79 ? 5.532 30.156 27.165 1.00 33.70 79 PRO A C 1
ATOM 626 O O . PRO A 1 79 ? 6.663 29.790 27.458 1.00 37.97 79 PRO A O 1
ATOM 630 N N . SER A 1 80 ? 4.577 29.286 26.908 1.00 31.63 80 SER A N 1
ATOM 631 C CA . SER A 1 80 ? 4.836 27.838 26.899 1.00 32.82 80 SER A CA 1
ATOM 632 C C . SER A 1 80 ? 5.015 27.239 25.502 1.00 30.46 80 SER A C 1
ATOM 633 O O . SER A 1 80 ? 5.161 26.043 25.372 1.00 34.54 80 SER A O 1
ATOM 636 N N . LEU A 1 81 ? 5.018 28.084 24.468 1.00 29.12 81 LEU A N 1
ATOM 637 C CA . LEU A 1 81 ? 5.245 27.611 23.099 1.00 28.69 81 LEU A CA 1
ATOM 638 C C . LEU A 1 81 ? 6.736 27.337 22.940 1.00 28.87 81 LEU A C 1
ATOM 639 O O . LEU A 1 81 ? 7.575 28.222 23.211 1.00 29.79 81 LEU A O 1
ATOM 644 N N . SER A 1 82 ? 7.054 26.124 22.524 1.00 28.67 82 SER A N 1
ATOM 645 C CA . SER A 1 82 ? 8.459 25.725 22.377 1.00 27.99 82 SER A CA 1
ATOM 646 C C . SER A 1 82 ? 8.858 26.216 21.039 1.00 26.73 82 SER A C 1
ATOM 647 O O . SER A 1 82 ? 8.049 26.282 20.133 1.00 26.13 82 SER A O 1
ATOM 650 N N . ILE A 1 83 ? 10.091 26.617 20.910 1.00 25.83 83 ILE A N 1
ATOM 651 C CA . ILE A 1 83 ? 10.546 27.192 19.670 1.00 25.17 83 ILE A CA 1
ATOM 652 C C . ILE A 1 83 ? 11.814 26.505 19.187 1.00 24.99 83 ILE A C 1
ATOM 653 O O . ILE A 1 83 ? 12.761 26.327 19.971 1.00 26.56 83 ILE A O 1
ATOM 658 N N . ILE A 1 84 ? 11.758 26.037 17.957 1.00 23.40 84 ILE A N 1
ATOM 659 C CA . ILE A 1 84 ? 12.913 25.633 17.190 1.00 24.08 84 ILE A CA 1
ATOM 660 C C . ILE A 1 84 ? 13.196 26.657 16.120 1.00 24.69 84 ILE A C 1
ATOM 661 O O . ILE A 1 84 ? 12.340 26.917 15.242 1.00 25.20 84 ILE A O 1
ATOM 666 N N . VAL A 1 85 ? 14.412 27.211 16.188 1.00 24.16 85 VAL A N 1
ATOM 667 C CA . VAL A 1 85 ? 14.914 28.135 15.183 1.00 26.13 85 VAL A CA 1
ATOM 668 C C . VAL A 1 85 ? 15.605 27.376 14.037 1.00 26.14 85 VAL A C 1
ATOM 669 O O . VAL A 1 85 ? 16.418 26.536 14.300 1.00 26.93 85 VAL A O 1
ATOM 673 N N . LEU A 1 86 ? 15.276 27.746 12.804 1.00 24.33 86 LEU A N 1
ATOM 674 C CA . LEU A 1 86 ? 15.939 27.298 11.583 1.00 26.75 86 LEU A CA 1
ATOM 675 C C . LEU A 1 86 ? 16.984 28.323 11.196 1.00 28.13 86 LEU A C 1
ATOM 676 O O . LEU A 1 86 ? 16.650 29.509 11.046 1.00 27.61 86 LEU A O 1
ATOM 681 N N . THR A 1 87 ? 18.230 27.905 11.069 1.00 28.10 87 THR A N 1
ATOM 682 C CA . THR A 1 87 ? 19.263 28.854 10.845 1.00 31.99 87 THR A CA 1
ATOM 683 C C . THR A 1 87 ? 20.036 28.562 9.564 1.00 33.22 87 THR A C 1
ATOM 684 O O . THR A 1 87 ? 20.275 27.422 9.180 1.00 30.80 87 THR A O 1
ATOM 688 N N . MET A 1 88 ? 20.417 29.611 8.882 1.00 40.05 88 MET A N 1
ATOM 689 C CA . MET A 1 88 ? 21.081 29.410 7.588 1.00 48.06 88 MET A CA 1
ATOM 690 C C . MET A 1 88 ? 22.534 29.085 7.824 1.00 49.67 88 MET A C 1
ATOM 691 O O . MET A 1 88 ? 23.205 28.642 6.918 1.00 57.79 88 MET A O 1
ATOM 696 N N . ASN A 1 89 ? 23.029 29.330 9.027 1.00 51.13 89 ASN A N 1
ATOM 697 C CA . ASN A 1 89 ? 24.374 28.944 9.326 1.00 56.72 89 ASN A CA 1
ATOM 698 C C . ASN A 1 89 ? 24.631 28.799 10.844 1.00 58.75 89 ASN A C 1
ATOM 699 O O . ASN A 1 89 ? 23.805 29.161 11.667 1.00 62.51 89 ASN A O 1
ATOM 704 N N . ASN A 1 90 ? 25.811 28.292 11.187 1.00 61.75 90 ASN A N 1
ATOM 705 C CA . ASN A 1 90 ? 26.221 28.006 12.579 1.00 60.48 90 ASN A CA 1
ATOM 706 C C . ASN A 1 90 ? 26.973 29.242 13.184 1.00 64.06 90 ASN A C 1
ATOM 707 O O . ASN A 1 90 ? 27.874 29.069 14.042 1.00 63.88 90 ASN A O 1
ATOM 712 N N . ASN A 1 91 ? 26.639 30.473 12.764 1.00 62.41 91 ASN A N 1
ATOM 713 C CA . ASN A 1 91 ? 27.432 31.638 13.217 1.00 68.14 91 ASN A CA 1
ATOM 714 C C . ASN A 1 91 ? 27.445 31.673 14.772 1.00 71.42 91 ASN A C 1
ATOM 715 O O . ASN A 1 91 ? 26.364 31.759 15.383 1.00 68.46 91 ASN A O 1
ATOM 720 N N . PRO A 1 92 ? 28.656 31.570 15.402 1.00 76.24 92 PRO A N 1
ATOM 721 C CA . PRO A 1 92 ? 28.746 31.566 16.897 1.00 78.92 92 PRO A CA 1
ATOM 722 C C . PRO A 1 92 ? 27.921 32.694 17.602 1.00 79.28 92 PRO A C 1
ATOM 723 O O . PRO A 1 92 ? 27.155 32.425 18.541 1.00 78.39 92 PRO A O 1
ATOM 727 N N . ALA A 1 93 ? 28.077 33.929 17.125 1.00 80.95 93 ALA A N 1
ATOM 728 C CA . ALA A 1 93 ? 27.379 35.095 17.684 1.00 83.54 93 ALA A CA 1
ATOM 729 C C . ALA A 1 93 ? 25.835 35.008 17.574 1.00 77.02 93 ALA A C 1
ATOM 730 O O . ALA A 1 93 ? 25.113 35.170 18.559 1.00 78.93 93 ALA A O 1
ATOM 732 N N . ILE A 1 94 ? 25.336 34.721 16.386 1.00 73.84 94 ILE A N 1
ATOM 733 C CA . ILE A 1 94 ? 23.883 34.612 16.190 1.00 72.37 94 ILE A CA 1
ATOM 734 C C . ILE A 1 94 ? 23.212 33.622 17.176 1.00 73.07 94 ILE A C 1
ATOM 735 O O . ILE A 1 94 ? 22.191 33.925 17.812 1.00 64.72 94 ILE A O 1
ATOM 740 N N . LEU A 1 95 ? 23.809 32.436 17.269 1.00 72.59 95 LEU A N 1
ATOM 741 C CA . LEU A 1 95 ? 23.288 31.351 18.107 1.00 74.65 95 LEU A CA 1
ATOM 742 C C . LEU A 1 95 ? 23.152 31.784 19.574 1.00 74.13 95 LEU A C 1
ATOM 743 O O . LEU A 1 95 ? 22.115 31.520 20.238 1.00 74.46 95 LEU A O 1
ATOM 748 N N . SER A 1 96 ? 24.221 32.428 20.057 1.00 67.92 96 SER A N 1
ATOM 749 C CA . SER A 1 96 ? 24.339 32.890 21.444 1.00 65.36 96 SER A CA 1
ATOM 750 C C . SER A 1 96 ? 23.142 33.754 21.835 1.00 57.15 96 SER A C 1
ATOM 751 O O . SER A 1 96 ? 22.428 33.478 22.817 1.00 55.38 96 SER A O 1
ATOM 754 N N . ALA A 1 97 ? 22.919 34.778 21.026 1.00 57.57 97 ALA A N 1
ATOM 755 C CA . ALA A 1 97 ? 21.887 35.760 21.278 1.00 58.52 97 ALA A CA 1
ATOM 756 C C . ALA A 1 97 ? 20.542 35.068 21.523 1.00 59.90 97 ALA A C 1
ATOM 757 O O . ALA A 1 97 ? 19.864 35.288 22.539 1.00 59.82 97 ALA A O 1
ATOM 759 N N . VAL A 1 98 ? 20.217 34.158 20.613 1.00 61.22 98 VAL A N 1
ATOM 760 C CA . VAL A 1 98 ? 18.980 33.421 20.678 1.00 62.11 98 VAL A CA 1
ATOM 761 C C . VAL A 1 98 ? 18.978 32.308 21.758 1.00 59.35 98 VAL A C 1
ATOM 762 O O . VAL A 1 98 ? 17.956 32.121 22.442 1.00 52.98 98 VAL A O 1
ATOM 766 N N . LEU A 1 99 ? 20.090 31.579 21.905 1.00 58.05 99 LEU A N 1
ATOM 767 C CA . LEU A 1 99 ? 20.185 30.579 22.979 1.00 58.13 99 LEU A CA 1
ATOM 768 C C . LEU A 1 99 ? 19.988 31.196 24.362 1.00 57.29 99 LEU A C 1
ATOM 769 O O . LEU A 1 99 ? 19.333 30.589 25.178 1.00 60.44 99 LEU A O 1
ATOM 774 N N . ASP A 1 100 ? 20.446 32.429 24.582 1.00 56.17 100 ASP A N 1
ATOM 775 C CA . ASP A 1 100 ? 20.198 33.139 25.846 1.00 56.61 100 ASP A CA 1
ATOM 776 C C . ASP A 1 100 ? 18.742 33.343 26.125 1.00 56.84 100 ASP A C 1
ATOM 777 O O . ASP A 1 100 ? 18.395 33.603 27.265 1.00 54.00 100 ASP A O 1
ATOM 782 N N . LEU A 1 101 ? 17.878 33.281 25.097 1.00 52.42 101 LEU A N 1
ATOM 783 C CA . LEU A 1 101 ? 16.462 33.543 25.306 1.00 51.50 101 LEU A CA 1
ATOM 784 C C . LEU A 1 101 ? 15.738 32.255 25.731 1.00 49.60 101 LEU A C 1
ATOM 785 O O . LEU A 1 101 ? 14.535 32.268 26.010 1.00 53.61 101 LEU A O 1
ATOM 790 N N . ASP A 1 102 ? 16.455 31.145 25.783 1.00 45.77 102 ASP A N 1
ATOM 791 C CA . ASP A 1 102 ? 15.907 29.904 26.350 1.00 46.23 102 ASP A CA 1
ATOM 792 C C . ASP A 1 102 ? 14.911 29.286 25.366 1.00 42.78 102 ASP A C 1
ATOM 793 O O . ASP A 1 102 ? 13.853 28.786 25.700 1.00 43.13 102 ASP A O 1
ATOM 798 N N . ILE A 1 103 ? 15.320 29.261 24.125 1.00 38.74 103 ILE A N 1
ATOM 799 C CA . ILE A 1 103 ? 14.580 28.490 23.143 1.00 35.58 103 ILE A CA 1
ATOM 800 C C . ILE A 1 103 ? 14.969 27.016 23.225 1.00 33.16 103 ILE A C 1
ATOM 801 O O . ILE A 1 103 ? 15.953 26.646 23.844 1.00 35.06 103 ILE A O 1
ATOM 806 N N . GLU A 1 104 ? 14.192 26.159 22.597 1.00 28.71 104 GLU A N 1
ATOM 807 C CA . GLU A 1 104 ? 14.356 24.757 22.759 1.00 28.87 104 GLU A CA 1
ATOM 808 C C . GLU A 1 104 ? 15.254 24.104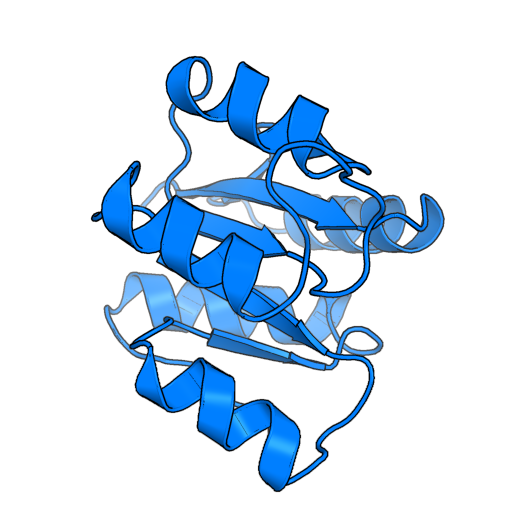 21.712 1.00 28.74 104 GLU A C 1
ATOM 809 O O . GLU A 1 104 ? 15.844 23.051 21.966 1.00 30.13 104 GLU A O 1
ATOM 815 N N . GLY A 1 105 ? 15.400 24.701 20.545 1.00 25.12 105 GLY A N 1
ATOM 816 C CA . GLY A 1 105 ? 16.145 24.017 19.532 1.00 24.85 105 GLY A CA 1
ATOM 817 C C . GLY A 1 105 ? 16.624 24.937 18.496 1.00 24.92 105 GLY A C 1
ATOM 818 O O . GLY A 1 105 ? 16.030 26.038 18.302 1.00 25.45 105 GLY A O 1
ATOM 819 N N . ILE A 1 106 ? 17.737 24.528 17.885 1.00 25.47 106 ILE A N 1
ATOM 820 C CA . ILE A 1 106 ? 18.299 25.198 16.725 1.00 25.39 106 ILE A CA 1
ATOM 821 C C . ILE A 1 106 ? 18.651 24.124 15.721 1.00 24.92 106 ILE A C 1
ATOM 822 O O . ILE A 1 106 ? 19.292 23.166 16.057 1.00 25.23 106 ILE A O 1
ATOM 827 N N . VAL A 1 107 ? 18.209 24.284 14.493 1.00 25.61 107 VAL A N 1
ATOM 828 C CA . VAL A 1 107 ? 18.468 23.304 13.409 1.00 25.79 107 VAL A CA 1
ATOM 829 C C . VAL A 1 107 ? 18.975 24.044 12.211 1.00 26.09 107 VAL A C 1
ATOM 830 O O . VAL A 1 107 ? 18.376 25.049 11.844 1.00 25.46 107 VAL A O 1
ATOM 834 N N . LEU A 1 108 ? 19.994 23.522 11.554 1.00 25.94 108 LEU A N 1
ATOM 835 C CA . LEU A 1 108 ? 20.432 24.120 10.311 1.00 27.46 108 LEU A CA 1
ATOM 836 C C . LEU A 1 108 ? 19.359 23.886 9.281 1.00 27.47 108 LEU A C 1
ATOM 837 O O . LEU A 1 108 ? 18.974 22.752 9.024 1.00 26.88 108 LEU A O 1
ATOM 842 N N . LYS A 1 109 ? 18.869 24.980 8.710 1.00 27.92 109 LYS A N 1
ATOM 843 C CA . LYS A 1 109 ? 17.729 24.921 7.814 1.00 27.59 109 LYS A CA 1
ATOM 844 C C . LYS A 1 109 ? 17.962 23.912 6.700 1.00 26.46 109 LYS A C 1
ATOM 845 O O . LYS A 1 109 ? 17.080 23.129 6.329 1.00 27.79 109 LYS A O 1
ATOM 851 N N . GLN A 1 110 ? 19.125 23.935 6.099 1.00 26.31 110 GLN A N 1
ATOM 852 C CA . GLN A 1 110 ? 19.320 23.033 4.945 1.00 27.83 110 GLN A CA 1
ATOM 853 C C . GLN A 1 110 ? 19.275 21.538 5.302 1.00 28.91 110 GLN A C 1
ATOM 854 O O . GLN A 1 110 ? 19.109 20.723 4.441 1.00 31.12 110 GLN A O 1
ATOM 860 N N . GLY A 1 111 ? 19.468 21.210 6.564 1.00 28.42 111 GLY A N 1
ATOM 861 C CA . GLY A 1 111 ? 19.393 19.839 7.048 1.00 29.47 111 GLY A CA 1
ATOM 862 C C . GLY A 1 111 ? 18.080 19.556 7.760 1.00 28.18 111 GLY A C 1
ATOM 863 O O . GLY A 1 111 ? 17.919 18.505 8.308 1.00 27.41 111 GLY A O 1
ATOM 864 N N . ALA A 1 112 ? 17.115 20.472 7.704 1.00 27.75 112 ALA A N 1
ATOM 865 C CA . ALA A 1 112 ? 15.868 20.261 8.434 1.00 28.30 112 ALA A CA 1
ATOM 866 C C . ALA A 1 112 ? 15.106 18.950 8.195 1.00 30.68 112 ALA A C 1
ATOM 867 O O . ALA A 1 112 ? 14.605 18.363 9.149 1.00 29.70 112 ALA A O 1
ATOM 869 N N . PRO A 1 113 ? 15.058 18.438 6.944 1.00 34.72 113 PRO A N 1
ATOM 870 C CA . PRO A 1 113 ? 14.268 17.225 6.785 1.00 35.59 113 PRO A CA 1
ATOM 871 C C . PRO A 1 113 ? 14.777 16.047 7.555 1.00 35.86 113 PRO A C 1
ATOM 872 O O . PRO A 1 113 ? 13.948 15.313 8.056 1.00 37.62 113 PRO A O 1
ATOM 876 N N . THR A 1 114 ? 16.091 15.864 7.631 1.00 35.47 114 THR A N 1
ATOM 877 C CA . THR A 1 114 ? 16.742 14.895 8.525 1.00 37.36 114 THR A CA 1
ATOM 878 C C . THR A 1 114 ? 16.811 15.285 10.008 1.00 35.56 114 THR A C 1
ATOM 879 O O . THR A 1 114 ? 16.597 14.473 10.924 1.00 36.03 114 THR A O 1
ATOM 883 N N . ASP A 1 115 ? 17.131 16.536 10.269 1.00 33.52 115 ASP A N 1
ATOM 884 C CA . ASP A 1 115 ? 17.451 16.926 11.644 1.00 33.79 115 ASP A CA 1
ATOM 885 C C . ASP A 1 115 ? 16.237 17.232 12.434 1.00 34.25 115 ASP A C 1
ATOM 886 O O . ASP A 1 115 ? 16.282 17.049 13.652 1.00 33.74 115 ASP A O 1
ATOM 891 N N . LEU A 1 116 ? 15.145 17.739 11.823 1.00 33.33 116 LEU A N 1
ATOM 892 C CA . LEU A 1 116 ? 13.952 18.092 12.620 1.00 32.65 116 LEU A CA 1
ATOM 893 C C . LEU A 1 116 ? 13.316 16.975 13.369 1.00 33.80 116 LEU A C 1
ATOM 894 O O . LEU A 1 116 ? 12.840 17.189 14.484 1.00 32.50 116 LEU A O 1
ATOM 899 N N . PRO A 1 117 ? 13.209 15.800 12.729 1.00 33.35 117 PRO A N 1
ATOM 900 C CA . PRO A 1 117 ? 12.634 14.709 13.465 1.00 36.05 117 PRO A CA 1
ATOM 901 C C . PRO A 1 117 ? 13.437 14.407 14.741 1.00 35.64 117 PRO A C 1
ATOM 902 O O . PRO A 1 117 ? 12.847 14.115 15.798 1.00 35.71 117 PRO A O 1
ATOM 906 N N . LYS A 1 118 ? 14.740 14.588 14.671 1.00 34.78 118 LYS A N 1
ATOM 907 C CA . LYS A 1 118 ? 15.578 14.312 15.803 1.00 36.29 118 LYS A CA 1
ATOM 908 C C . LYS A 1 118 ? 15.379 15.433 16.824 1.00 34.50 118 LYS A C 1
ATOM 909 O O . LYS A 1 118 ? 15.321 15.156 18.033 1.00 32.13 118 LYS A O 1
ATOM 915 N N . ALA A 1 119 ? 15.281 16.688 16.364 1.00 30.78 119 ALA A N 1
ATOM 916 C CA . ALA A 1 119 ? 15.052 17.793 17.302 1.00 29.66 119 ALA A CA 1
ATOM 917 C C . ALA A 1 119 ? 13.695 17.663 18.036 1.00 30.24 119 ALA A C 1
ATOM 918 O O . ALA A 1 119 ? 13.573 17.900 19.260 1.00 28.37 119 ALA A O 1
ATOM 920 N N . LEU A 1 120 ? 12.680 17.274 17.278 1.00 30.11 120 LEU A N 1
ATOM 921 C CA . LEU A 1 120 ? 11.358 17.089 17.845 1.00 31.80 120 LEU A CA 1
ATOM 922 C C . LEU A 1 120 ? 11.305 15.900 18.845 1.00 32.09 120 LEU A C 1
ATOM 923 O O . LEU A 1 120 ? 10.619 15.998 19.847 1.00 31.82 120 LEU A O 1
ATOM 928 N N . ALA A 1 121 ? 11.983 14.795 18.549 1.00 33.02 1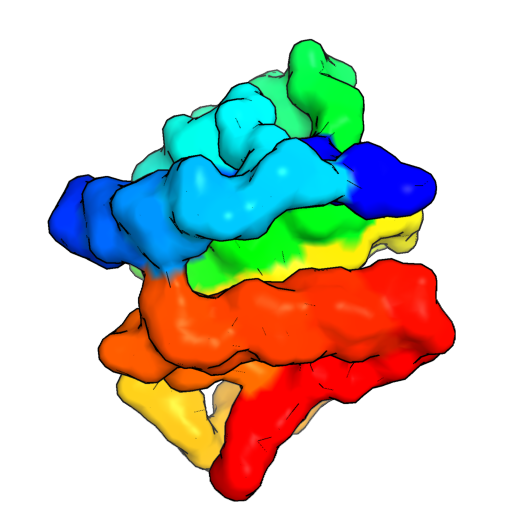21 ALA A N 1
ATOM 929 C CA . ALA A 1 121 ? 12.142 13.682 19.562 1.00 33.95 121 ALA A CA 1
ATOM 930 C C . ALA A 1 121 ? 12.810 14.155 20.837 1.00 34.03 121 ALA A C 1
ATOM 931 O O . ALA A 1 121 ? 12.398 13.793 21.932 1.00 33.58 121 ALA A O 1
ATOM 933 N N . ALA A 1 122 ? 13.852 14.980 20.695 1.00 32.34 122 ALA A N 1
ATOM 934 C CA . ALA A 1 122 ? 14.534 15.554 21.860 1.00 32.13 122 ALA A CA 1
ATOM 935 C C . ALA A 1 122 ? 13.575 16.387 22.677 1.00 33.19 122 ALA A C 1
ATOM 936 O O . ALA A 1 122 ? 13.503 16.259 23.946 1.00 31.01 122 ALA A O 1
ATOM 938 N N . LEU A 1 123 ? 12.886 17.295 21.987 1.00 33.12 123 LEU A N 1
ATOM 939 C CA . LEU A 1 123 ? 11.856 18.114 22.644 1.00 34.25 123 LEU A CA 1
ATOM 940 C C . LEU A 1 123 ? 10.830 17.300 23.410 1.00 37.01 123 LEU A C 1
ATOM 941 O O . LEU A 1 123 ? 10.408 17.673 24.544 1.00 35.35 123 LEU A O 1
ATOM 946 N N . GLN A 1 124 ? 10.355 16.246 22.776 1.00 39.48 124 GLN A N 1
ATOM 947 C CA . GLN A 1 124 ? 9.463 15.325 23.469 1.00 43.54 124 GLN A CA 1
ATOM 948 C C . GLN A 1 124 ? 10.007 14.754 24.785 1.00 44.21 124 GLN A C 1
ATOM 949 O O . GLN A 1 124 ? 9.238 14.416 25.625 1.00 45.56 124 GLN A 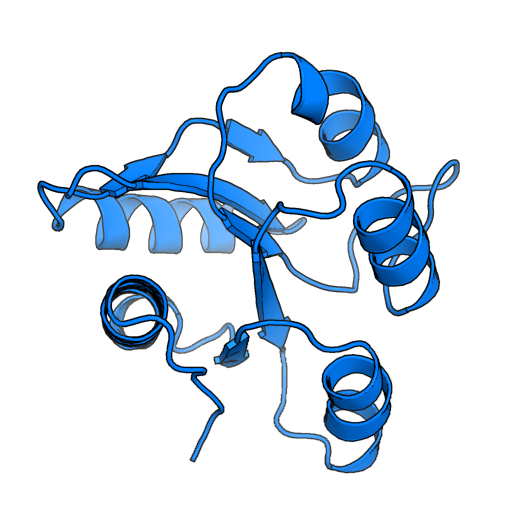O 1
ATOM 955 N N . LYS A 1 125 ? 11.311 14.627 24.944 1.00 40.51 125 LYS A N 1
ATOM 956 C CA . LYS A 1 125 ? 11.899 14.176 26.168 1.00 42.68 125 LYS A CA 1
ATOM 957 C C . LYS A 1 125 ? 12.220 15.314 27.120 1.00 41.55 125 LYS A C 1
ATOM 958 O O . LYS A 1 125 ? 12.977 15.122 28.057 1.00 39.37 125 LYS A O 1
ATOM 964 N N . GLY A 1 126 ? 11.700 16.509 26.835 1.00 39.36 126 GLY A N 1
ATOM 965 C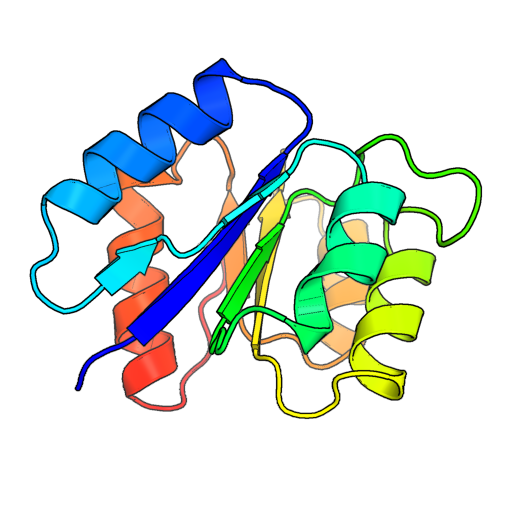 CA . GLY A 1 126 ? 12.146 17.740 27.472 1.00 39.93 126 GLY A CA 1
ATOM 966 C C . GLY A 1 126 ? 13.621 18.136 27.390 1.00 39.25 126 GLY A C 1
ATOM 967 O O . GLY A 1 126 ? 14.120 18.714 28.330 1.00 40.07 126 GLY A O 1
ATOM 968 N N . LYS A 1 127 ? 14.310 17.785 26.313 1.00 36.83 127 LYS A N 1
ATOM 969 C CA . LYS A 1 127 ? 15.736 18.085 26.095 1.00 36.65 127 LYS A CA 1
ATOM 970 C C . LYS A 1 127 ? 15.837 19.049 24.919 1.00 36.18 127 LYS A C 1
ATOM 971 O O . LYS A 1 127 ? 14.890 19.156 24.094 1.00 38.05 127 LYS A O 1
ATOM 977 N N . LYS A 1 128 ? 16.959 19.758 24.836 1.00 34.59 128 LYS A N 1
ATOM 978 C CA . LYS A 1 128 ? 17.180 20.734 23.782 1.00 33.60 128 LYS A CA 1
ATOM 979 C C . LYS A 1 128 ? 17.956 20.098 22.676 1.00 34.00 128 LYS A C 1
ATOM 980 O O . LYS A 1 128 ? 18.526 19.050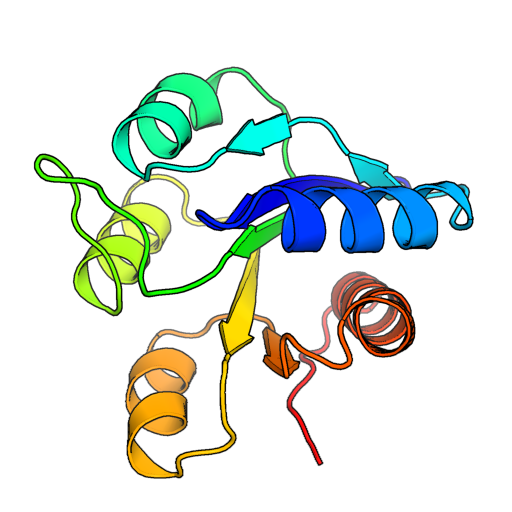 22.857 1.00 36.88 128 LYS A O 1
ATOM 986 N N . PHE A 1 129 ? 17.964 20.708 21.511 1.00 32.59 129 PHE A N 1
ATOM 987 C CA . PHE A 1 129 ? 18.674 20.164 20.355 1.00 33.31 129 PHE A CA 1
ATOM 988 C C . PHE A 1 129 ? 19.380 21.327 19.685 1.00 33.98 129 PHE A C 1
ATOM 989 O O . PHE A 1 129 ? 18.764 22.363 19.427 1.00 29.93 129 PHE A O 1
ATOM 997 N N . THR A 1 130 ? 20.638 21.135 19.333 1.00 34.79 130 THR A N 1
ATOM 998 C CA . THR A 1 130 ? 21.543 22.239 18.993 1.00 38.20 130 THR A CA 1
ATOM 999 C C . THR A 1 130 ? 22.493 21.661 17.919 1.00 38.35 130 THR A C 1
ATOM 1000 O O . THR A 1 130 ? 22.885 20.516 18.036 1.00 41.18 130 THR A O 1
ATOM 1004 N N . PRO A 1 131 ? 22.806 22.385 16.840 1.00 36.40 131 PRO A N 1
ATOM 1005 C CA . PRO A 1 131 ? 23.627 21.726 15.800 1.00 38.44 131 PRO A CA 1
ATOM 1006 C C . PRO A 1 131 ? 25.006 21.338 16.308 1.00 42.21 131 PRO A C 1
ATOM 1007 O O . PRO A 1 131 ? 25.526 21.980 17.213 1.00 44.85 131 PRO A O 1
ATOM 1011 N N . GLU A 1 132 ? 25.580 20.344 15.651 1.00 45.99 132 GLU A N 1
ATOM 1012 C CA . GLU A 1 132 ? 26.918 19.790 15.967 1.00 52.93 132 GLU A CA 1
ATOM 1013 C C . GLU A 1 132 ? 27.957 20.924 15.841 1.00 53.48 132 GLU A C 1
ATOM 1014 O O . GLU A 1 132 ? 27.742 21.906 15.072 1.00 50.84 132 GLU A O 1
#

Organism: Escherichia coli (strain K12) (NCBI:txid83333)

CATH classification: 3.40.50.2300